Protein AF-W7KZG1-F1 (afdb_monomer_lite)

Foldseek 3Di:
DFQVVVVVVVVVVLVVVLPDPFWKKKAKDADPDPQADPVLVVLNPQMDTSNPDDELPRDPPVDGSRRMDMDMDTPPPD

pLDDT: mean 84.68, std 8.85, range [48.12, 92.69]

Structure (mmCIF, N/CA/C/O backbone):
data_AF-W7KZG1-F1
#
_entry.id   AF-W7KZG1-F1
#
loop_
_atom_site.group_PDB
_atom_site.id
_atom_site.type_symbol
_atom_site.label_atom_id
_atom_site.label_alt_id
_atom_site.label_comp_id
_atom_site.label_asym_id
_atom_site.label_entity_id
_atom_site.label_seq_id
_atom_site.pdbx_PDB_ins_code
_atom_site.Cartn_x
_atom_site.Cartn_y
_atom_site.Cartn_z
_atom_site.occupancy
_atom_site.B_iso_or_equiv
_atom_site.auth_seq_id
_atom_site.auth_comp_id
_atom_site.auth_asym_id
_atom_site.auth_atom_id
_atom_site.pdbx_PDB_model_num
ATOM 1 N N . MET A 1 1 ? 15.157 -5.002 -0.037 1.00 70.38 1 MET A N 1
ATOM 2 C CA . MET A 1 1 ? 13.903 -5.509 0.551 1.00 70.38 1 MET A CA 1
ATOM 3 C C . MET A 1 1 ? 13.138 -6.215 -0.552 1.00 70.38 1 MET A C 1
ATOM 5 O O . MET A 1 1 ? 12.921 -5.595 -1.592 1.00 70.38 1 MET A O 1
ATOM 9 N N . ASN A 1 2 ? 12.849 -7.504 -0.376 1.00 85.31 2 ASN A N 1
ATOM 10 C CA . ASN A 1 2 ? 12.163 -8.306 -1.393 1.00 85.31 2 ASN A CA 1
ATOM 11 C C . ASN A 1 2 ? 10.650 -7.973 -1.419 1.00 85.31 2 ASN A C 1
ATOM 13 O O . ASN A 1 2 ? 10.181 -7.118 -0.661 1.00 85.31 2 ASN A O 1
ATOM 17 N N . PHE A 1 3 ? 9.887 -8.582 -2.331 1.00 85.94 3 PHE A N 1
ATOM 18 C CA . PHE A 1 3 ? 8.451 -8.311 -2.456 1.00 85.94 3 PHE A CA 1
ATOM 19 C C . PHE A 1 3 ? 7.665 -8.709 -1.197 1.00 85.94 3 PHE A C 1
ATOM 21 O O . PHE A 1 3 ? 6.863 -7.911 -0.712 1.00 85.94 3 PHE A O 1
ATOM 28 N N . GLN A 1 4 ? 7.948 -9.882 -0.626 1.00 89.62 4 GLN A N 1
ATOM 29 C CA . GLN A 1 4 ? 7.252 -10.387 0.557 1.00 89.62 4 GLN A CA 1
ATOM 30 C C . GLN A 1 4 ? 7.485 -9.504 1.788 1.00 89.62 4 GLN A C 1
ATOM 32 O O . GLN A 1 4 ? 6.537 -9.160 2.489 1.00 89.62 4 GLN A O 1
ATOM 37 N N . ASP A 1 5 ? 8.722 -9.059 2.010 1.00 90.94 5 ASP A N 1
ATOM 38 C CA . ASP A 1 5 ? 9.067 -8.134 3.094 1.00 90.94 5 ASP A CA 1
ATOM 39 C C . ASP A 1 5 ? 8.243 -6.840 3.004 1.00 90.94 5 ASP A C 1
ATOM 41 O O . ASP A 1 5 ? 7.835 -6.268 4.014 1.00 90.94 5 ASP A O 1
ATOM 45 N N . ARG A 1 6 ? 7.987 -6.363 1.779 1.00 87.88 6 ARG A N 1
ATOM 46 C CA . ARG A 1 6 ? 7.186 -5.157 1.550 1.00 87.88 6 ARG A CA 1
ATOM 47 C C . ARG A 1 6 ? 5.718 -5.394 1.816 1.00 87.88 6 ARG A C 1
ATOM 49 O O . ARG A 1 6 ? 5.107 -4.540 2.444 1.00 87.88 6 ARG A O 1
ATOM 56 N N . VAL A 1 7 ? 5.172 -6.516 1.353 1.00 91.25 7 VAL A N 1
ATOM 57 C CA . VAL A 1 7 ? 3.793 -6.910 1.667 1.00 91.25 7 VAL A CA 1
ATOM 58 C C . VAL A 1 7 ? 3.602 -6.928 3.182 1.00 91.25 7 VAL A C 1
ATOM 60 O O . VAL A 1 7 ? 2.700 -6.262 3.676 1.00 91.25 7 VAL A O 1
ATOM 63 N N . ASN A 1 8 ? 4.509 -7.579 3.915 1.00 92.50 8 ASN A N 1
ATOM 64 C CA . ASN A 1 8 ? 4.450 -7.647 5.375 1.00 92.50 8 ASN A CA 1
ATOM 65 C C . ASN A 1 8 ? 4.515 -6.249 6.003 1.00 92.50 8 ASN A C 1
ATOM 67 O O . ASN A 1 8 ? 3.641 -5.882 6.781 1.00 92.50 8 ASN A O 1
ATOM 71 N N . LYS A 1 9 ? 5.490 -5.424 5.595 1.00 90.56 9 LYS A N 1
ATOM 72 C CA . LYS A 1 9 ? 5.633 -4.057 6.113 1.00 90.56 9 LYS A CA 1
ATOM 73 C C . LYS A 1 9 ? 4.375 -3.213 5.889 1.00 90.56 9 LYS A C 1
ATOM 75 O O . LYS A 1 9 ? 3.918 -2.541 6.809 1.00 90.56 9 LYS A O 1
ATOM 80 N N . PHE A 1 10 ? 3.835 -3.213 4.671 1.00 89.00 10 PHE A N 1
ATOM 81 C CA . PHE A 1 10 ? 2.635 -2.437 4.363 1.00 89.00 10 PHE A CA 1
ATOM 82 C C . PHE A 1 10 ? 1.404 -2.993 5.076 1.00 89.00 10 PHE A C 1
ATOM 84 O O . PHE A 1 10 ? 0.550 -2.208 5.472 1.00 89.00 10 PHE A O 1
ATOM 91 N N . SER A 1 11 ? 1.327 -4.309 5.284 1.00 91.69 11 SER A N 1
ATOM 92 C CA . SER A 1 11 ? 0.247 -4.934 6.050 1.00 91.69 11 SER A CA 1
ATOM 93 C C . SER A 1 11 ? 0.286 -4.486 7.507 1.00 91.69 11 SER A C 1
ATOM 95 O O . SER A 1 11 ? -0.733 -4.059 8.039 1.00 91.69 11 SER A O 1
ATOM 97 N N . ASP A 1 12 ? 1.463 -4.506 8.133 1.00 92.69 12 ASP A N 1
ATOM 98 C CA . ASP A 1 12 ? 1.641 -4.052 9.513 1.00 92.69 12 ASP A CA 1
ATOM 99 C C . ASP A 1 12 ? 1.308 -2.565 9.673 1.00 92.69 12 ASP A C 1
ATOM 101 O O . ASP A 1 12 ? 0.707 -2.158 10.668 1.00 92.69 12 ASP A O 1
ATOM 105 N N . GLU A 1 13 ? 1.706 -1.735 8.704 1.00 89.44 13 GLU A N 1
ATOM 106 C CA . GLU A 1 13 ? 1.335 -0.322 8.679 1.00 89.44 13 GLU A CA 1
ATOM 107 C C . GLU A 1 13 ? -0.180 -0.163 8.542 1.00 89.44 13 GLU A C 1
ATOM 109 O O . GLU A 1 13 ? -0.778 0.496 9.388 1.00 89.44 13 GLU A O 1
ATOM 114 N N . LEU A 1 14 ? -0.811 -0.809 7.557 1.00 90.25 14 LEU A N 1
ATOM 115 C CA . LEU A 1 14 ? -2.258 -0.732 7.341 1.00 90.25 14 LEU A CA 1
ATOM 116 C C . LEU A 1 14 ? -3.054 -1.149 8.573 1.00 90.25 14 LEU A C 1
ATOM 118 O O . LEU A 1 14 ? -3.943 -0.408 8.975 1.00 90.25 14 LEU A O 1
ATOM 122 N N . VAL A 1 15 ? -2.700 -2.263 9.219 1.00 91.56 15 VAL A N 1
ATOM 123 C CA . VAL A 1 15 ? -3.370 -2.722 10.446 1.00 91.56 15 VAL A CA 1
ATOM 124 C C . VAL A 1 15 ? -3.281 -1.663 11.546 1.00 91.56 15 VAL A C 1
ATOM 126 O O . VAL A 1 15 ? -4.278 -1.379 12.214 1.00 91.56 15 VAL A O 1
ATOM 129 N N . LYS A 1 16 ? -2.112 -1.031 11.719 1.00 88.88 16 LYS A N 1
ATOM 130 C CA . LYS A 1 16 ? -1.946 0.064 12.689 1.00 88.88 16 LYS A CA 1
ATOM 131 C C . LYS A 1 16 ? -2.835 1.254 12.347 1.00 88.88 16 LYS A C 1
ATOM 133 O O . LYS A 1 16 ? -3.453 1.814 13.247 1.00 88.88 16 LYS A O 1
ATOM 138 N N . VAL A 1 17 ? -2.901 1.637 11.071 1.00 87.19 17 VAL A N 1
ATOM 139 C CA . VAL A 1 17 ? -3.678 2.806 10.637 1.00 87.19 17 VAL A CA 1
ATOM 140 C C . VAL A 1 17 ? -5.184 2.542 10.744 1.00 87.19 17 VAL A C 1
ATOM 142 O O . VAL A 1 17 ? -5.918 3.393 11.232 1.00 87.19 17 VAL A O 1
ATOM 145 N N . GLN A 1 18 ? -5.639 1.349 10.360 1.00 86.81 18 GLN A N 1
ATOM 146 C CA . GLN A 1 18 ? -7.040 0.920 10.440 1.00 86.81 18 GLN A CA 1
ATOM 147 C C . GLN A 1 18 ? -7.540 0.767 11.881 1.00 86.81 18 GLN A C 1
ATOM 149 O O . GLN A 1 18 ? -8.722 0.954 12.146 1.00 86.81 18 GLN A O 1
ATOM 154 N N . SER A 1 19 ? -6.644 0.453 12.820 1.00 88.38 19 SER A N 1
ATOM 155 C CA . SER A 1 19 ? -6.971 0.367 14.250 1.00 88.38 19 SER A CA 1
ATOM 156 C C . SER A 1 19 ? -6.983 1.736 14.949 1.00 88.38 19 SER A C 1
ATOM 158 O O . SER A 1 19 ? -7.236 1.811 16.152 1.00 88.38 19 SER A O 1
ATOM 160 N N . SER A 1 20 ? -6.672 2.821 14.232 1.00 85.00 20 SER A N 1
ATOM 161 C CA . SER A 1 20 ? -6.681 4.176 14.779 1.00 85.00 20 SER A CA 1
ATOM 162 C C . SER A 1 20 ? -8.117 4.646 15.050 1.00 85.00 20 SER A C 1
ATOM 164 O O . SER A 1 20 ? -8.988 4.461 14.203 1.00 85.00 20 SER A O 1
ATOM 166 N N . PRO A 1 21 ? -8.388 5.329 16.179 1.00 83.31 21 PRO A N 1
ATOM 167 C CA . PRO A 1 21 ? -9.691 5.951 16.419 1.00 83.31 21 PRO A CA 1
ATOM 168 C C . PRO A 1 21 ? -9.943 7.174 15.520 1.00 83.31 21 PRO A C 1
ATOM 170 O O . PRO A 1 21 ? -11.045 7.717 15.508 1.00 83.31 21 PRO A O 1
ATOM 173 N N . MET A 1 22 ? -8.921 7.650 14.803 1.00 86.00 22 MET A N 1
ATOM 174 C CA . MET A 1 22 ? -9.022 8.785 13.892 1.00 86.00 22 MET A CA 1
ATOM 175 C C . MET A 1 22 ? -9.305 8.308 12.472 1.00 86.00 22 MET A C 1
ATOM 177 O O . MET A 1 22 ? -8.704 7.341 12.008 1.00 86.00 22 MET A O 1
ATOM 181 N N . LYS A 1 23 ? -10.165 9.033 11.750 1.00 86.81 23 LYS A N 1
ATOM 182 C CA . LYS A 1 23 ? -10.398 8.769 10.329 1.00 86.81 23 LYS A CA 1
ATOM 183 C C . LYS A 1 23 ? -9.133 9.086 9.535 1.00 86.81 23 LYS A C 1
ATOM 185 O O . LYS A 1 23 ? -8.552 10.160 9.696 1.00 86.81 23 LYS A O 1
ATOM 190 N N . MET A 1 24 ? -8.698 8.161 8.687 1.00 91.00 24 MET A N 1
ATOM 191 C CA . MET A 1 24 ? -7.465 8.300 7.917 1.00 91.00 24 MET A CA 1
ATOM 192 C C . MET A 1 24 ? -7.697 7.922 6.458 1.00 91.00 24 MET A C 1
ATOM 194 O O . MET A 1 24 ? -8.457 7.013 6.142 1.00 91.00 24 MET A O 1
ATOM 198 N N . SER A 1 25 ? -7.002 8.610 5.564 1.00 91.88 25 SER A N 1
ATOM 199 C CA . SER A 1 25 ? -6.939 8.273 4.148 1.00 91.88 25 SER A CA 1
ATOM 200 C C . SER A 1 25 ? -5.508 7.959 3.750 1.00 91.88 25 SER A C 1
ATOM 202 O O . SER A 1 25 ? -4.543 8.360 4.408 1.00 91.88 25 SER A O 1
ATOM 204 N N . TYR A 1 26 ? -5.358 7.224 2.658 1.00 91.75 26 TYR A N 1
ATOM 205 C CA . TYR A 1 26 ? -4.074 7.023 2.012 1.00 91.75 26 TYR A CA 1
ATOM 206 C C . TYR A 1 26 ? -4.082 7.644 0.623 1.00 91.75 26 TYR A C 1
ATOM 208 O O . TYR A 1 26 ? -5.107 7.743 -0.053 1.00 91.75 26 TYR A O 1
ATOM 216 N N . LYS A 1 27 ? -2.894 8.034 0.172 1.00 90.19 27 LYS A N 1
ATOM 217 C CA . LYS A 1 27 ? -2.640 8.449 -1.202 1.00 90.19 27 LYS A CA 1
ATOM 218 C C . LYS A 1 27 ? -1.494 7.640 -1.770 1.00 90.19 27 LYS A C 1
ATOM 220 O O . LYS A 1 27 ? -0.415 7.583 -1.179 1.00 90.19 27 LYS A O 1
ATOM 225 N N . ILE A 1 28 ? -1.721 7.056 -2.938 1.00 90.31 28 ILE A N 1
ATOM 226 C CA . ILE A 1 28 ? -0.686 6.332 -3.662 1.00 90.31 28 ILE A CA 1
ATOM 227 C C . ILE A 1 28 ? 0.167 7.330 -4.433 1.00 90.31 28 ILE A C 1
ATOM 229 O O . ILE A 1 28 ? -0.339 8.248 -5.080 1.00 90.31 28 ILE A O 1
ATOM 233 N N . ARG A 1 29 ? 1.484 7.148 -4.375 1.00 86.62 29 ARG A N 1
ATOM 234 C CA . ARG A 1 29 ? 2.432 7.873 -5.217 1.00 86.62 29 ARG A CA 1
ATOM 235 C C . ARG A 1 29 ? 3.317 6.891 -5.960 1.00 86.62 29 ARG A C 1
ATOM 237 O O . ARG A 1 29 ? 3.788 5.899 -5.402 1.00 86.62 29 ARG A O 1
ATOM 244 N N . LYS A 1 30 ? 3.549 7.179 -7.235 1.00 84.56 30 LYS A N 1
ATOM 245 C CA . LYS A 1 30 ? 4.599 6.527 -8.013 1.00 84.56 30 LYS A CA 1
ATOM 246 C C . LYS A 1 30 ? 5.943 7.180 -7.698 1.00 84.56 30 LYS A C 1
ATOM 248 O O . LYS A 1 30 ? 6.001 8.346 -7.307 1.00 84.56 30 LYS A O 1
ATOM 253 N N . MET A 1 31 ? 7.018 6.430 -7.895 1.00 79.81 31 MET A N 1
ATOM 254 C CA . MET A 1 31 ? 8.339 7.037 -8.026 1.00 79.81 31 MET A CA 1
ATOM 255 C C . MET A 1 31 ? 8.397 7.733 -9.394 1.00 79.81 31 MET A C 1
ATOM 257 O O . MET A 1 31 ? 7.886 7.206 -10.374 1.00 79.81 31 MET A O 1
ATOM 261 N N . ASN A 1 32 ? 8.977 8.923 -9.492 1.00 77.75 32 ASN A N 1
ATOM 262 C CA . ASN A 1 32 ? 9.133 9.604 -10.784 1.00 77.75 32 ASN A CA 1
ATOM 263 C C . ASN A 1 32 ? 10.481 9.228 -11.407 1.00 77.75 32 ASN A C 1
ATOM 265 O O . ASN A 1 32 ? 11.320 10.089 -11.649 1.00 77.75 32 ASN A O 1
ATOM 269 N N . ASP A 1 33 ? 10.710 7.928 -11.588 1.00 81.75 33 ASP A N 1
ATOM 270 C CA . ASP A 1 33 ? 11.924 7.398 -12.204 1.00 81.75 33 ASP A CA 1
ATOM 271 C C . ASP A 1 33 ? 11.599 6.434 -13.353 1.00 81.75 33 ASP A C 1
ATOM 273 O O . ASP A 1 33 ? 10.499 5.888 -13.444 1.00 81.75 33 ASP A O 1
ATOM 277 N N . GLU A 1 34 ? 12.573 6.223 -14.238 1.00 79.50 34 GLU A N 1
ATOM 278 C CA . GLU A 1 34 ? 12.435 5.403 -15.454 1.00 79.50 34 GLU A CA 1
ATOM 279 C C . GLU A 1 34 ? 12.159 3.918 -15.172 1.00 79.50 34 GLU A C 1
ATOM 281 O O . GLU A 1 34 ? 11.812 3.159 -16.072 1.00 79.50 34 GLU A O 1
ATOM 286 N N . LYS A 1 35 ? 12.301 3.477 -13.917 1.00 82.44 35 LYS A N 1
ATOM 287 C CA . LYS A 1 35 ? 12.071 2.085 -13.511 1.00 82.44 35 LYS A CA 1
ATOM 288 C C . LYS A 1 35 ? 10.633 1.856 -13.040 1.00 82.44 35 LYS A C 1
ATOM 290 O O . LYS A 1 35 ? 10.317 0.769 -12.551 1.00 82.44 35 LYS A O 1
ATOM 295 N N . VAL A 1 36 ? 9.765 2.863 -13.115 1.00 80.50 36 VAL A N 1
ATOM 296 C CA . VAL A 1 36 ? 8.337 2.698 -12.848 1.00 80.50 36 VAL A CA 1
ATOM 297 C C . VAL A 1 36 ? 7.673 2.020 -14.032 1.00 80.50 36 VAL A C 1
ATOM 299 O O . VAL A 1 36 ? 7.665 2.532 -15.146 1.00 80.50 36 VAL A O 1
ATOM 302 N N . CYS A 1 37 ? 7.107 0.841 -13.780 1.00 82.56 37 CYS A N 1
ATOM 303 C CA . CYS A 1 37 ? 6.385 0.102 -14.804 1.00 82.56 37 CYS A CA 1
ATOM 304 C C . CYS A 1 37 ? 5.099 0.832 -15.221 1.00 82.56 37 CYS A C 1
ATOM 306 O O . CYS A 1 37 ? 4.541 1.641 -14.475 1.00 82.56 37 CYS A O 1
ATOM 308 N N . SER A 1 38 ? 4.585 0.478 -16.396 1.00 82.00 38 SER A N 1
ATOM 309 C CA . SER A 1 38 ? 3.340 1.025 -16.946 1.00 82.00 38 SER A CA 1
ATOM 310 C C . SER A 1 38 ? 2.133 0.847 -16.015 1.00 82.00 38 SER A C 1
ATOM 312 O O . SER A 1 38 ? 1.296 1.740 -15.934 1.00 82.00 38 SER A O 1
ATOM 314 N N . LEU A 1 39 ? 2.065 -0.252 -15.252 1.00 79.12 39 LEU A N 1
ATOM 315 C CA . LEU A 1 39 ? 1.013 -0.472 -14.250 1.00 79.12 39 LEU A CA 1
ATOM 316 C C . LEU A 1 39 ? 1.082 0.586 -13.139 1.00 79.12 39 LEU A C 1
ATOM 318 O O . LEU A 1 39 ? 0.111 1.291 -12.877 1.00 79.12 39 LEU A O 1
ATOM 322 N N . CYS A 1 40 ? 2.267 0.771 -12.551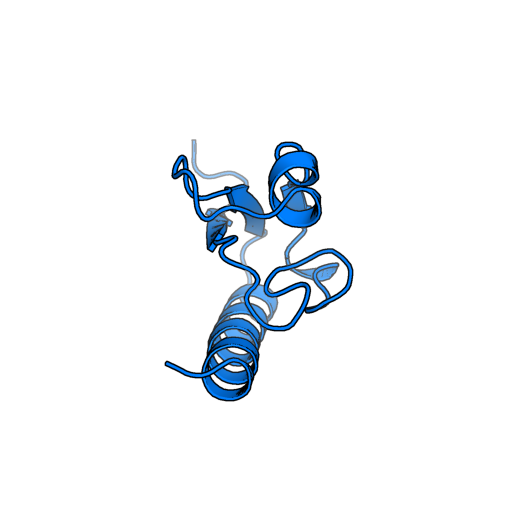 1.00 79.38 40 CYS A N 1
ATOM 323 C CA . CYS A 1 40 ? 2.522 1.783 -11.525 1.00 79.38 40 CYS A CA 1
ATOM 324 C C . CYS A 1 40 ? 2.325 3.219 -12.039 1.00 79.38 40 CYS A C 1
ATOM 326 O O . CYS A 1 40 ? 1.918 4.087 -11.266 1.00 79.38 40 CYS A O 1
ATOM 328 N N . ALA A 1 41 ? 2.568 3.475 -13.328 1.00 76.81 41 ALA A N 1
ATOM 329 C CA . ALA A 1 41 ? 2.344 4.780 -13.946 1.00 76.81 41 ALA A CA 1
ATOM 330 C C . ALA A 1 41 ? 0.856 5.176 -13.985 1.00 76.81 41 ALA A C 1
ATOM 332 O O . ALA A 1 41 ? 0.546 6.362 -13.892 1.00 76.81 41 ALA A O 1
ATOM 333 N N . ASN A 1 42 ? -0.055 4.200 -14.048 1.00 77.69 42 ASN A N 1
ATOM 334 C CA . ASN A 1 42 ? -1.500 4.433 -14.131 1.00 77.69 42 ASN A CA 1
ATOM 335 C C . ASN A 1 42 ? -2.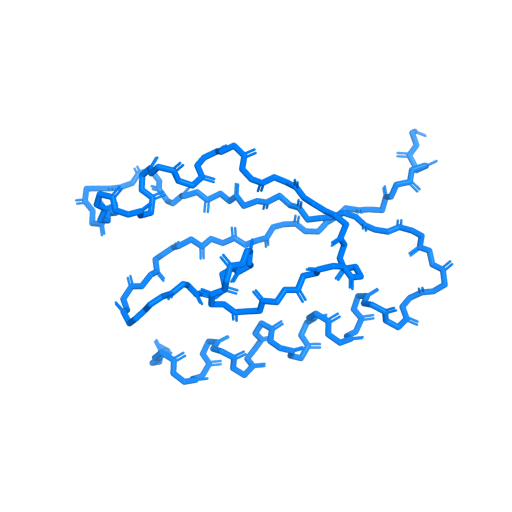188 4.603 -12.763 1.00 77.69 42 ASN A C 1
ATOM 337 O O . ASN A 1 42 ? -3.330 5.053 -12.704 1.00 77.69 42 ASN A O 1
ATOM 341 N N . HIS A 1 43 ? -1.507 4.302 -11.651 1.00 73.19 43 HIS A N 1
ATOM 342 C CA . HIS A 1 43 ? -2.075 4.382 -10.295 1.00 73.19 43 HIS A CA 1
ATOM 343 C C . HIS A 1 43 ? -2.060 5.795 -9.675 1.00 73.19 43 HIS A C 1
ATOM 345 O O . HIS A 1 43 ? -2.414 5.967 -8.509 1.00 73.19 43 HIS A O 1
ATOM 351 N N . GLU 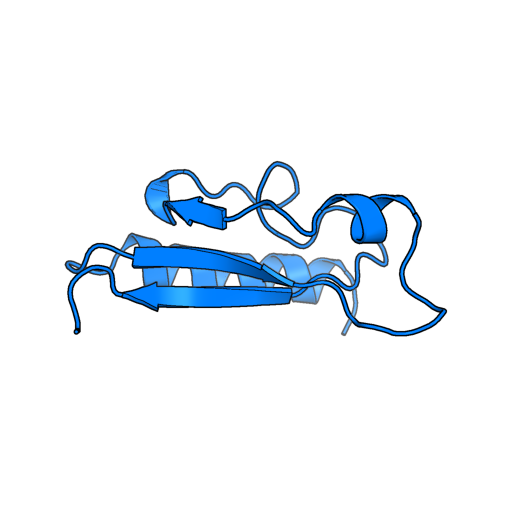A 1 44 ? -1.676 6.824 -10.436 1.00 56.28 44 GLU A N 1
ATOM 352 C CA . GLU A 1 44 ? -1.402 8.188 -9.952 1.00 56.28 44 GLU A CA 1
ATOM 353 C C . GLU A 1 44 ? -2.622 8.931 -9.357 1.00 56.28 44 GLU A C 1
ATOM 355 O O . GLU A 1 44 ? -2.468 9.993 -8.755 1.00 56.28 44 GLU A O 1
ATOM 360 N N . LYS A 1 45 ? -3.833 8.371 -9.464 1.00 57.06 45 LYS A N 1
ATOM 361 C CA . LYS A 1 45 ? -5.077 8.992 -8.976 1.00 57.06 45 LYS A CA 1
ATOM 362 C C . LYS A 1 45 ? -5.784 8.241 -7.845 1.00 57.06 45 LYS A C 1
ATOM 364 O O . LYS A 1 45 ? -6.858 8.668 -7.435 1.00 57.06 45 LYS A O 1
ATOM 369 N N . ASN A 1 46 ? -5.191 7.180 -7.303 1.00 69.25 46 ASN A N 1
ATOM 370 C CA . ASN A 1 46 ? -5.864 6.371 -6.290 1.00 69.25 46 ASN A CA 1
ATOM 371 C C . ASN A 1 46 ? -5.509 6.874 -4.879 1.00 69.25 46 ASN A C 1
ATOM 373 O O . ASN A 1 46 ? -4.428 6.616 -4.344 1.00 69.25 46 ASN A O 1
ATOM 377 N N . SER A 1 47 ? -6.426 7.642 -4.298 1.00 83.75 47 SER A N 1
ATOM 378 C CA . SER A 1 47 ? -6.526 7.868 -2.854 1.00 83.75 47 SER A CA 1
ATOM 379 C C . SER A 1 47 ? -7.796 7.204 -2.341 1.00 83.75 47 SER A C 1
ATOM 381 O O . SER A 1 47 ? -8.791 7.178 -3.063 1.00 83.75 47 SER A O 1
ATOM 383 N N . GLY A 1 48 ? -7.773 6.698 -1.115 1.00 88.31 48 GLY A N 1
ATOM 384 C CA . GLY A 1 48 ? -8.917 6.005 -0.529 1.00 88.31 48 GLY A CA 1
ATOM 385 C C . GLY A 1 48 ? -8.909 6.049 0.991 1.00 88.31 48 GLY A C 1
ATOM 386 O O . GLY A 1 48 ? -7.943 6.512 1.605 1.00 88.31 48 GLY A O 1
ATOM 387 N N . ASP A 1 49 ? -9.994 5.564 1.584 1.00 89.81 49 ASP A N 1
ATOM 388 C CA . ASP A 1 49 ? -10.085 5.342 3.025 1.00 89.81 49 ASP A CA 1
ATOM 389 C C . ASP A 1 49 ? -9.201 4.147 3.409 1.00 89.81 49 ASP A C 1
ATOM 391 O O . ASP A 1 49 ? -9.200 3.118 2.727 1.00 89.81 49 ASP A O 1
ATOM 395 N N . VAL A 1 50 ? -8.429 4.272 4.491 1.00 91.88 50 VAL A N 1
ATOM 396 C CA . VAL A 1 50 ? -7.579 3.169 4.960 1.00 91.88 50 VAL A CA 1
ATOM 397 C C . VAL A 1 50 ? -8.392 1.941 5.355 1.00 91.88 50 VAL A C 1
ATOM 399 O O . VAL A 1 50 ? -7.879 0.835 5.235 1.00 91.88 50 VAL A O 1
ATOM 402 N N . LEU A 1 51 ? -9.650 2.099 5.772 1.00 90.94 51 LEU A N 1
ATOM 403 C CA . LEU A 1 51 ? -10.536 0.992 6.145 1.00 90.94 51 LEU A CA 1
ATOM 404 C C . LEU A 1 51 ? -10.934 0.121 4.947 1.00 90.94 51 LEU A C 1
ATOM 406 O O . LEU A 1 51 ? -11.217 -1.061 5.116 1.00 90.94 51 LEU A O 1
ATOM 410 N N . GLU A 1 52 ? -10.898 0.675 3.736 1.00 90.62 52 GLU A N 1
ATOM 411 C CA . GLU A 1 52 ? -11.184 -0.045 2.489 1.00 90.62 52 GLU A CA 1
ATOM 412 C C . GLU A 1 52 ? -9.904 -0.521 1.780 1.00 90.62 52 GLU A C 1
ATOM 414 O O . GLU A 1 52 ? -9.957 -1.075 0.677 1.00 90.62 52 GLU A O 1
ATOM 419 N N . ALA A 1 53 ? -8.733 -0.281 2.375 1.00 91.00 53 ALA A N 1
ATOM 420 C CA . ALA A 1 53 ? -7.451 -0.626 1.780 1.00 91.00 53 ALA A CA 1
ATOM 421 C C . ALA A 1 53 ? -7.195 -2.140 1.822 1.00 91.00 53 ALA A C 1
ATOM 423 O O . ALA A 1 53 ? -7.173 -2.767 2.880 1.00 91.00 53 ALA A O 1
ATOM 424 N N . VAL A 1 54 ? -6.914 -2.708 0.652 1.00 90.44 54 VAL A N 1
ATOM 425 C CA . VAL A 1 54 ? -6.536 -4.103 0.435 1.00 90.44 54 VAL A CA 1
ATOM 426 C C . VAL A 1 54 ? -5.250 -4.130 -0.390 1.00 90.44 54 VAL A C 1
ATOM 428 O O . VAL A 1 54 ? -5.202 -3.660 -1.536 1.00 90.44 54 VAL A O 1
ATOM 431 N N . ILE A 1 55 ? -4.189 -4.686 0.201 1.00 90.25 55 ILE A N 1
ATOM 432 C CA . ILE A 1 55 ? -2.883 -4.828 -0.455 1.00 90.25 55 ILE A CA 1
ATOM 433 C C . ILE A 1 55 ? -3.024 -5.647 -1.734 1.00 90.25 55 ILE A C 1
ATOM 435 O O . ILE A 1 55 ? -3.694 -6.676 -1.755 1.00 90.25 55 ILE A O 1
ATOM 439 N N . GLY A 1 56 ? -2.378 -5.192 -2.805 1.00 87.50 56 GLY A N 1
ATOM 440 C CA . GLY A 1 56 ? -2.400 -5.880 -4.093 1.00 87.50 56 GLY A CA 1
ATOM 441 C C . GLY A 1 56 ? -3.605 -5.522 -4.963 1.00 87.50 56 GLY A C 1
ATOM 442 O O . GLY A 1 56 ? -3.548 -5.726 -6.171 1.00 87.50 56 GLY A O 1
ATOM 443 N N . VAL A 1 57 ? -4.666 -4.951 -4.379 1.00 88.19 57 VAL A N 1
ATOM 444 C CA . VAL A 1 57 ? -5.918 -4.629 -5.082 1.00 88.19 57 VAL A CA 1
ATOM 445 C C . VAL A 1 57 ? -6.040 -3.125 -5.309 1.00 88.19 57 VAL A C 1
ATOM 447 O O . VAL A 1 57 ? -5.989 -2.657 -6.444 1.00 88.19 57 VAL A O 1
ATOM 450 N N . ASN A 1 58 ? -6.160 -2.351 -4.230 1.00 88.25 58 ASN A N 1
ATOM 451 C CA . ASN A 1 58 ? -6.274 -0.889 -4.276 1.00 88.25 58 ASN A CA 1
ATOM 452 C C . ASN A 1 58 ? -5.190 -0.183 -3.445 1.00 88.25 58 ASN A C 1
ATOM 454 O O . ASN A 1 58 ? -5.069 1.034 -3.536 1.00 88.25 58 ASN A O 1
ATOM 458 N N . HIS A 1 59 ? -4.359 -0.935 -2.717 1.00 90.75 59 HIS A N 1
ATOM 459 C CA . HIS A 1 59 ? -3.242 -0.425 -1.932 1.00 90.75 59 HIS A CA 1
ATOM 460 C C . HIS A 1 59 ? -1.921 -1.115 -2.326 1.00 90.75 59 HIS A C 1
ATOM 462 O O . HIS A 1 59 ? -1.902 -2.330 -2.544 1.00 90.75 59 HIS A O 1
ATOM 468 N N . PRO A 1 60 ? -0.787 -0.392 -2.415 1.00 90.31 60 PRO A N 1
ATOM 469 C CA . PRO A 1 60 ? 0.494 -1.000 -2.751 1.00 90.31 60 PRO A CA 1
ATOM 470 C C . PRO A 1 60 ? 1.010 -1.949 -1.651 1.00 90.31 6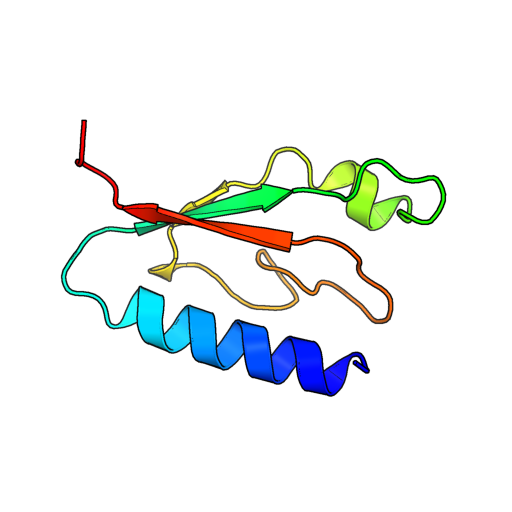0 PRO A C 1
ATOM 472 O O . PRO A 1 60 ? 0.664 -1.785 -0.478 1.00 90.31 60 PRO A O 1
ATOM 475 N N . PRO A 1 61 ? 1.901 -2.892 -2.012 1.00 91.38 61 PRO A N 1
ATOM 476 C CA . PRO A 1 61 ? 2.420 -3.137 -3.359 1.00 91.38 61 PRO A CA 1
ATOM 477 C C . PRO A 1 61 ? 1.428 -3.944 -4.216 1.00 91.38 61 PRO A C 1
ATOM 479 O O . PRO A 1 61 ? 0.777 -4.853 -3.718 1.00 91.38 61 PRO A O 1
ATOM 482 N N . PHE A 1 62 ? 1.332 -3.624 -5.511 1.00 88.25 62 PHE A N 1
ATOM 483 C CA . PHE A 1 62 ? 0.353 -4.238 -6.429 1.00 88.25 62 PHE A CA 1
ATOM 484 C C . PHE A 1 62 ? 0.808 -5.562 -7.047 1.00 88.25 62 PHE A C 1
ATOM 486 O O . PHE A 1 62 ? 0.002 -6.426 -7.360 1.00 88.25 62 PHE A O 1
ATOM 493 N N . HIS A 1 63 ? 2.110 -5.704 -7.268 1.00 88.12 63 HIS A N 1
ATOM 494 C CA . HIS A 1 63 ? 2.715 -6.851 -7.937 1.00 88.12 63 HIS A CA 1
ATOM 495 C C . HIS A 1 63 ? 4.204 -6.926 -7.585 1.00 88.12 63 HIS A C 1
ATOM 497 O O . HIS A 1 63 ? 4.776 -5.976 -7.029 1.00 88.12 63 HIS A O 1
ATOM 503 N N . GLU A 1 64 ? 4.860 -8.024 -7.956 1.00 86.81 64 GLU A N 1
ATOM 504 C CA . GLU A 1 64 ? 6.305 -8.164 -7.802 1.00 86.81 64 GLU A CA 1
ATOM 505 C C . GLU A 1 64 ? 7.042 -7.063 -8.583 1.00 86.81 64 GLU A C 1
ATOM 507 O O . GLU A 1 64 ? 6.764 -6.805 -9.753 1.00 86.81 64 GLU A O 1
ATOM 512 N N . GLY A 1 65 ? 7.932 -6.333 -7.908 1.00 85.88 65 GLY A N 1
ATOM 513 C CA . GLY A 1 65 ? 8.616 -5.170 -8.484 1.00 85.88 65 GLY A CA 1
ATOM 514 C C . GLY A 1 65 ? 7.823 -3.854 -8.455 1.00 85.88 65 GLY A C 1
ATOM 515 O O . GLY A 1 65 ? 8.355 -2.831 -8.878 1.00 85.88 65 GLY A O 1
ATOM 516 N N . CYS A 1 66 ? 6.595 -3.819 -7.920 1.00 87.12 66 CYS A N 1
ATOM 517 C CA . CYS A 1 66 ? 5.811 -2.585 -7.780 1.00 87.12 66 CYS A CA 1
ATOM 518 C C . CYS A 1 66 ? 6.571 -1.533 -6.965 1.00 87.12 66 CYS A C 1
ATOM 520 O O . CYS A 1 66 ? 6.902 -1.777 -5.812 1.00 87.12 66 CYS A O 1
ATOM 522 N N . ARG A 1 67 ? 6.818 -0.336 -7.500 1.00 86.56 67 ARG A N 1
ATOM 523 C CA . ARG A 1 67 ? 7.573 0.723 -6.793 1.00 86.56 67 ARG A CA 1
ATOM 524 C C . ARG A 1 67 ? 6.700 1.833 -6.212 1.00 86.56 67 ARG A C 1
ATOM 526 O O . ARG A 1 67 ? 7.233 2.832 -5.741 1.00 86.56 67 ARG A O 1
ATOM 533 N N . CYS A 1 68 ? 5.381 1.657 -6.220 1.00 87.62 68 CYS A N 1
ATOM 534 C CA . CYS A 1 68 ? 4.460 2.588 -5.580 1.00 87.62 68 CYS A CA 1
ATOM 535 C C . CYS A 1 68 ? 4.693 2.660 -4.064 1.00 87.62 68 CYS A C 1
ATOM 537 O O . CYS A 1 68 ? 5.043 1.665 -3.418 1.00 87.62 68 CYS A O 1
ATOM 539 N N . ILE A 1 69 ? 4.457 3.848 -3.517 1.00 87.88 69 ILE A N 1
ATOM 540 C CA . ILE A 1 6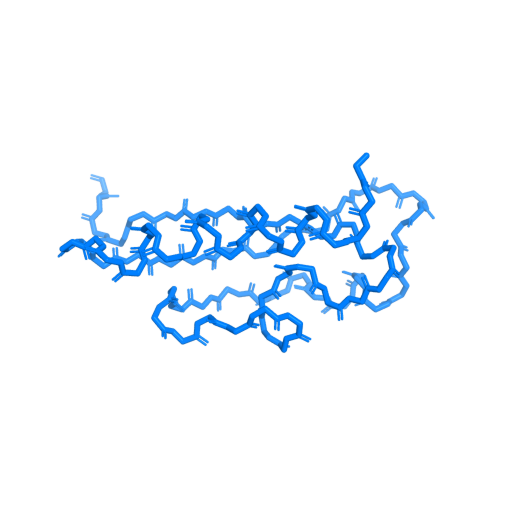9 ? 4.427 4.138 -2.085 1.00 87.88 69 ILE A CA 1
ATOM 541 C C . ILE A 1 69 ? 3.022 4.603 -1.698 1.00 87.88 69 ILE A C 1
ATOM 543 O O . ILE A 1 69 ? 2.310 5.175 -2.525 1.00 87.88 69 ILE A O 1
ATOM 547 N N . ALA A 1 70 ? 2.638 4.381 -0.447 1.00 89.56 70 ALA A N 1
ATOM 548 C CA . ALA A 1 70 ? 1.434 4.954 0.139 1.00 89.56 70 ALA A CA 1
ATOM 549 C C . ALA A 1 70 ? 1.832 5.965 1.215 1.00 89.56 70 ALA A C 1
ATOM 551 O O . ALA A 1 70 ? 2.720 5.703 2.024 1.00 89.56 70 ALA A O 1
ATOM 552 N N . THR A 1 71 ? 1.191 7.128 1.203 1.00 89.25 71 THR A N 1
ATOM 553 C CA . THR A 1 71 ? 1.296 8.125 2.272 1.00 89.25 71 THR A CA 1
ATOM 554 C C . THR A 1 71 ? -0.047 8.234 2.967 1.00 89.25 71 THR A C 1
ATOM 556 O O . THR A 1 71 ? -1.044 8.493 2.294 1.00 89.25 71 THR A O 1
ATOM 559 N N . TYR A 1 72 ? -0.062 8.063 4.284 1.00 90.00 72 TYR A N 1
ATOM 560 C CA . TYR A 1 72 ? -1.269 8.153 5.098 1.00 90.00 72 TYR A CA 1
ATOM 561 C C . TYR A 1 72 ? -1.456 9.569 5.637 1.00 90.00 72 TYR A C 1
ATOM 563 O O . TYR A 1 72 ? -0.489 10.294 5.878 1.00 90.00 72 TYR A O 1
ATOM 571 N N . SER A 1 73 ? -2.700 9.990 5.807 1.00 89.25 73 SER A N 1
ATOM 572 C CA . SER A 1 73 ? -3.056 11.301 6.341 1.00 89.25 73 SER A CA 1
ATOM 573 C C . SER A 1 73 ? -4.307 11.179 7.197 1.00 89.25 73 SER A C 1
ATOM 575 O O . SER A 1 73 ? -5.214 10.418 6.874 1.00 89.25 73 SER A O 1
ATOM 577 N N . ILE A 1 74 ? -4.345 11.915 8.302 1.00 88.69 74 ILE A N 1
ATOM 578 C CA . ILE A 1 74 ? -5.524 11.988 9.166 1.00 88.69 74 ILE A CA 1
ATOM 579 C C . ILE A 1 74 ? -6.516 12.955 8.524 1.00 88.69 74 ILE A C 1
ATOM 581 O O . ILE A 1 74 ? -6.157 14.081 8.174 1.00 88.69 74 ILE A O 1
ATOM 585 N N . GLU A 1 75 ? 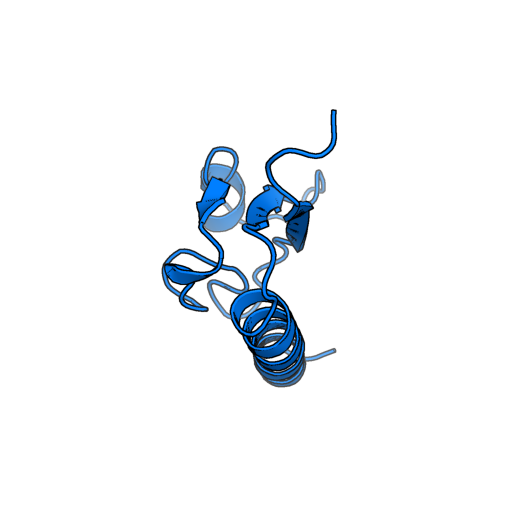-7.761 12.525 8.361 1.00 79.62 75 GLU A N 1
ATOM 586 C CA . GLU A 1 75 ? -8.830 13.401 7.901 1.00 79.62 75 GLU A CA 1
ATOM 587 C C . GLU A 1 75 ? -9.297 14.298 9.054 1.00 79.62 75 GLU A C 1
ATOM 589 O O . GLU A 1 75 ? -9.602 13.820 10.144 1.00 79.62 75 GLU A O 1
ATOM 594 N N . GLY A 1 76 ? -9.371 15.610 8.813 1.00 67.88 76 GLY A N 1
ATOM 595 C CA . GLY A 1 76 ? -9.928 16.571 9.774 1.00 67.88 76 GLY A CA 1
ATOM 596 C C . GLY A 1 76 ? -8.914 17.374 10.593 1.00 67.88 76 GLY A C 1
ATOM 597 O O . GLY A 1 76 ? -9.332 18.265 11.326 1.00 67.88 76 GLY A O 1
ATOM 598 N N . ILE A 1 77 ? -7.606 17.145 10.434 1.00 57.97 77 ILE A N 1
ATOM 599 C CA . ILE A 1 77 ? -6.585 18.085 10.922 1.00 57.97 77 ILE A CA 1
ATOM 600 C C . ILE A 1 77 ? -6.340 19.110 9.804 1.00 57.97 77 ILE A C 1
ATOM 602 O O . ILE A 1 77 ? -5.680 18.802 8.810 1.00 57.97 77 ILE A O 1
ATOM 606 N N . ARG A 1 78 ? -6.953 20.292 9.932 1.00 48.12 78 ARG A N 1
ATOM 607 C CA . ARG A 1 78 ? -6.679 21.487 9.118 1.00 48.12 78 ARG A CA 1
ATOM 608 C C . ARG A 1 78 ? -5.820 22.464 9.901 1.00 48.12 78 ARG A C 1
ATOM 610 O O . ARG A 1 78 ? -6.091 22.613 11.111 1.00 48.12 78 ARG A O 1
#

Organism: NCBI:txid1307436

Secondary structure (DSSP, 8-state):
--HHHHHHHHHHHHHHHHT-SS-EEEEEE---STT--HHHHHTTT-EEEGGG--BTTTBS--STT---EEEEEETT--

Radius of gyration: 12.57 Å; chains: 1; bounding box: 25×32×33 Å

Sequence (78 aa):
MNFQDRVNKFSDELVKVQSSPMKMSYKIRKMNDEKVCSLCANHEKNSGDVLEAVIGVNHPPFHEGCRCIATYSIEGIR